Protein AF-A0A1V4YCX9-F1 (afdb_monomer)

Sequence (151 aa):
MSKKDTVSSLRIDSEIRDIFLNTQIFHKKSLSDALYEGMIQIVREVSPVQILDMDIEAARKRVSDLEASRPHVLQIEEMNKTKVCQSTTSVVDSIFLEQRESRLQDKSLISMMNRGVEPSWDRFYFKCGFQSSAEAKNWFWSEAMKRGLVK

Radius of gyration: 38.92 Å; Cα contacts (8 Å, |Δi|>4): 57; chains: 1; bounding box: 70×31×95 Å

Secondary structure (DSSP, 8-state):
-------------HHHHHHHHHHHHHH---HHHHHHHHHHHHHHHH-HHHHHHHHHHHHHHHHHHHHHHHHHHHHHHHHHHHHHHHHHHHHHHHHHHHHHHHHHT-HHHHHHHHTTPPP-HHHHHHHTT-S-HHHHHHHHHHHHHHTTS--

Structure (mmCIF, N/CA/C/O backbone):
data_AF-A0A1V4YCX9-F1
#
_entry.id   AF-A0A1V4YCX9-F1
#
loop_
_atom_site.group_PDB
_atom_site.id
_atom_site.type_symbol
_atom_site.label_atom_id
_atom_site.label_alt_id
_atom_site.label_comp_id
_atom_site.label_asym_id
_atom_site.label_entity_id
_atom_site.label_seq_id
_atom_site.pdbx_PDB_ins_code
_atom_site.Cartn_x
_atom_site.Cartn_y
_atom_site.Cartn_z
_atom_site.occupancy
_atom_site.B_iso_or_equiv
_atom_site.auth_seq_id
_atom_site.auth_comp_id
_atom_site.auth_asym_id
_atom_site.auth_atom_id
_atom_site.pdbx_PDB_model_num
ATOM 1 N N . MET A 1 1 ? -11.639 14.823 2.061 1.00 35.72 1 MET A N 1
ATOM 2 C CA . MET A 1 1 ? -12.581 15.541 2.949 1.00 35.72 1 MET A CA 1
ATOM 3 C C . MET A 1 1 ? -12.182 15.243 4.385 1.00 35.72 1 MET A C 1
ATOM 5 O O . MET A 1 1 ? -12.243 14.089 4.783 1.00 35.72 1 MET A O 1
ATOM 9 N N . SER A 1 2 ? -11.679 16.243 5.112 1.00 35.56 2 SER A N 1
ATOM 10 C CA . SER A 1 2 ? -11.260 16.086 6.510 1.00 35.56 2 SER A CA 1
ATOM 11 C C . SER A 1 2 ? -12.502 15.918 7.388 1.00 35.56 2 SER A C 1
ATOM 13 O O . SER A 1 2 ? -13.384 16.781 7.354 1.00 35.56 2 SER A O 1
ATOM 15 N N . LYS A 1 3 ? -12.620 14.798 8.113 1.00 43.72 3 LYS A N 1
ATOM 16 C CA . LYS A 1 3 ? -13.664 14.631 9.132 1.00 43.72 3 LYS A CA 1
ATOM 17 C C . LYS A 1 3 ? -13.374 15.663 10.223 1.00 43.72 3 LYS A C 1
ATOM 19 O O . LYS A 1 3 ? -12.363 15.564 10.902 1.00 43.72 3 LYS A O 1
ATOM 24 N N . LYS A 1 4 ? -14.220 16.688 10.337 1.00 44.72 4 LYS A N 1
ATOM 25 C CA . LYS A 1 4 ? -14.188 17.608 11.476 1.00 44.72 4 LYS A CA 1
ATOM 26 C C . LYS A 1 4 ? -14.582 16.811 12.715 1.00 44.72 4 LYS A C 1
ATOM 28 O O . LYS A 1 4 ? -15.734 16.382 12.807 1.00 44.72 4 LYS A O 1
ATOM 33 N N . ASP A 1 5 ? -13.642 16.626 13.635 1.00 55.31 5 ASP A N 1
ATOM 34 C CA . ASP A 1 5 ? -13.930 16.097 14.964 1.00 55.31 5 ASP A CA 1
ATOM 35 C C . ASP A 1 5 ? -14.989 16.989 15.612 1.00 55.31 5 ASP A C 1
ATOM 37 O O . ASP A 1 5 ? -14.804 18.190 15.822 1.00 55.31 5 ASP A O 1
ATOM 41 N N . THR A 1 6 ? -16.169 16.417 15.818 1.00 57.31 6 THR A N 1
ATOM 42 C CA . THR A 1 6 ? -17.316 17.141 16.352 1.00 57.31 6 T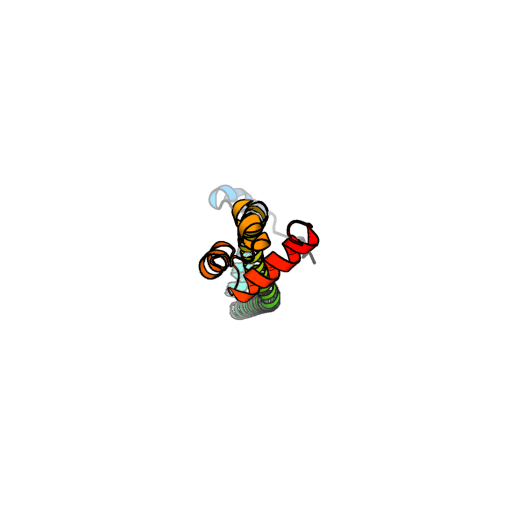HR A CA 1
ATOM 43 C C . THR A 1 6 ? -17.129 17.212 17.862 1.00 57.31 6 THR A C 1
ATOM 45 O O . THR A 1 6 ? -17.417 16.252 18.574 1.00 57.31 6 THR A O 1
ATOM 48 N N . VAL A 1 7 ? -16.584 18.327 18.358 1.00 59.41 7 VAL A N 1
ATOM 49 C CA . VAL A 1 7 ? -16.431 18.549 19.803 1.00 59.41 7 VAL A CA 1
ATOM 50 C C . VAL A 1 7 ? -17.826 18.616 20.419 1.00 59.41 7 VAL A C 1
ATOM 52 O O . VAL A 1 7 ? -18.553 19.595 20.259 1.00 59.41 7 VAL A O 1
ATOM 55 N N . SER A 1 8 ? -18.206 17.535 21.090 1.00 63.44 8 SER A N 1
ATOM 56 C CA . SER A 1 8 ? -19.494 17.388 21.759 1.00 63.44 8 SER A CA 1
ATOM 57 C C . SER A 1 8 ? -19.298 17.723 23.236 1.00 63.44 8 SER A C 1
ATOM 59 O O . SER A 1 8 ? -18.463 17.116 23.902 1.00 63.44 8 SER A O 1
ATOM 61 N N . SER A 1 9 ? -20.024 18.717 23.754 1.00 71.62 9 SER A N 1
ATOM 62 C CA . SER A 1 9 ? -19.971 19.059 25.180 1.00 71.62 9 SER A CA 1
ATOM 63 C C . SER A 1 9 ? -20.799 18.050 25.975 1.00 71.62 9 SER A C 1
ATOM 65 O O . SER A 1 9 ? -22.015 17.969 25.801 1.00 71.62 9 SER A O 1
ATOM 67 N N . LEU A 1 10 ? -20.136 17.272 26.831 1.00 78.69 10 LEU A N 1
ATOM 68 C CA . LEU A 1 10 ? -20.772 16.313 27.730 1.00 78.69 10 LEU A CA 1
ATOM 69 C C . LEU A 1 10 ? -20.913 16.942 29.121 1.00 78.69 10 LEU A C 1
ATOM 71 O O . LEU A 1 10 ? -19.959 17.524 29.640 1.00 78.69 10 LEU A O 1
ATOM 75 N N . ARG A 1 11 ? -22.097 16.834 29.734 1.00 85.44 11 ARG A N 1
ATOM 76 C CA . ARG A 1 11 ? -22.299 17.241 31.131 1.00 85.44 11 ARG A CA 1
ATOM 77 C C . ARG A 1 11 ? -21.999 16.056 32.037 1.00 85.44 11 ARG A C 1
ATOM 79 O O . ARG A 1 11 ? -22.591 14.996 31.871 1.00 85.44 11 ARG A O 1
ATOM 86 N N . ILE A 1 12 ? -21.085 16.257 32.976 1.00 86.25 12 ILE A N 1
ATOM 87 C CA . ILE A 1 12 ? -20.682 15.270 33.978 1.00 86.25 12 ILE A CA 1
ATOM 88 C C . ILE A 1 12 ? -20.970 15.889 35.336 1.00 86.25 12 ILE A C 1
ATOM 90 O O . ILE A 1 12 ? -20.728 17.084 35.527 1.00 86.25 12 ILE A O 1
ATOM 94 N N . ASP A 1 13 ? -21.492 15.082 36.250 1.00 91.44 13 ASP A N 1
ATOM 95 C CA . ASP A 1 13 ? -21.683 15.484 37.636 1.00 91.44 13 ASP A CA 1
ATOM 96 C C . ASP A 1 13 ? -20.353 15.962 38.251 1.00 91.44 13 ASP A C 1
ATOM 98 O O . ASP A 1 13 ? -19.304 15.334 38.059 1.00 91.44 13 ASP A O 1
ATOM 102 N N . SER A 1 14 ? -20.383 17.099 38.949 1.00 89.69 14 SER A N 1
ATOM 103 C CA . SER A 1 14 ? -19.180 17.706 39.520 1.00 89.69 14 SER A CA 1
ATOM 104 C C . SER A 1 14 ? -18.516 16.818 40.566 1.00 89.69 14 SER A C 1
ATOM 106 O O . SER A 1 14 ? -17.292 16.743 40.580 1.00 89.69 14 SER A O 1
ATOM 108 N N . GLU A 1 15 ? -19.288 16.104 41.387 1.00 93.56 15 GLU A N 1
ATOM 109 C CA . GLU A 1 15 ? -18.738 15.236 42.430 1.00 93.56 15 GLU A CA 1
ATOM 110 C C . GLU A 1 15 ? -17.988 14.057 41.807 1.00 93.56 15 GLU A C 1
ATOM 112 O O . GLU A 1 15 ? -16.852 13.761 42.179 1.00 93.56 15 GLU A O 1
ATOM 117 N N . ILE A 1 16 ? -18.580 13.430 40.786 1.00 91.00 16 ILE A N 1
ATOM 118 C CA . ILE A 1 16 ? -17.959 12.312 40.059 1.00 91.00 16 ILE A CA 1
ATOM 119 C C . ILE A 1 16 ? -16.681 12.771 39.358 1.00 91.00 16 ILE A C 1
ATOM 121 O O . ILE A 1 16 ? -15.654 12.089 39.412 1.00 91.00 16 ILE A O 1
ATOM 125 N N . ARG A 1 17 ? -16.730 13.937 38.705 1.00 91.06 17 ARG A N 1
ATOM 126 C CA . ARG A 1 17 ? -15.563 14.516 38.038 1.00 91.06 17 ARG A CA 1
ATOM 127 C C . ARG A 1 17 ? -14.432 14.754 39.034 1.00 91.06 17 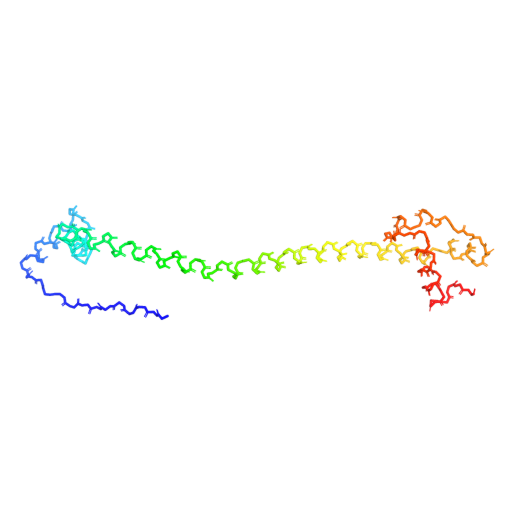ARG A C 1
ATOM 129 O O . ARG A 1 17 ? -13.290 14.405 38.743 1.00 91.06 17 ARG A O 1
ATOM 136 N N . ASP A 1 18 ? -14.737 15.327 40.190 1.00 92.44 18 ASP A N 1
ATOM 137 C CA . ASP A 1 18 ? -13.728 15.680 41.182 1.00 92.44 18 ASP A CA 1
ATOM 138 C C . ASP A 1 18 ? -13.120 14.418 41.828 1.00 92.44 18 ASP A C 1
ATOM 140 O O . ASP A 1 18 ? -11.902 14.337 41.986 1.00 92.44 18 ASP A O 1
ATOM 144 N N . ILE A 1 19 ? -13.919 13.374 42.092 1.00 93.94 19 ILE A N 1
ATOM 145 C CA . ILE A 1 19 ? -13.421 12.051 42.521 1.00 93.94 19 ILE A CA 1
ATOM 146 C C . ILE A 1 19 ? -12.472 11.449 41.475 1.00 93.94 19 ILE A C 1
ATOM 148 O O . ILE A 1 19 ? -11.392 10.957 41.820 1.00 93.94 19 ILE A O 1
ATOM 152 N N . PHE A 1 20 ? -12.846 11.495 40.195 1.00 92.94 20 PHE A N 1
ATOM 153 C CA . PHE A 1 20 ? -12.012 10.976 39.112 1.00 92.94 20 PHE A CA 1
ATOM 154 C C . PHE A 1 20 ? -10.676 11.729 39.022 1.00 92.94 20 PHE A C 1
ATOM 156 O O . PHE A 1 20 ? -9.612 11.116 38.989 1.00 92.94 20 PHE A O 1
ATOM 163 N N . LEU A 1 21 ? -10.705 13.065 39.054 1.00 92.06 21 LEU A N 1
ATOM 164 C CA . LEU A 1 21 ? -9.487 13.881 39.016 1.00 92.06 21 LEU A CA 1
ATOM 165 C C . LEU A 1 21 ? -8.578 13.614 40.225 1.00 92.06 21 LEU A C 1
ATOM 167 O O . LEU A 1 21 ? -7.365 13.482 40.065 1.00 92.06 21 LEU A O 1
ATOM 171 N N . ASN A 1 22 ? -9.152 13.440 41.417 1.00 93.75 22 ASN A N 1
ATOM 172 C CA . ASN A 1 22 ? -8.395 13.128 42.632 1.00 93.75 22 ASN A CA 1
ATOM 173 C C . ASN A 1 22 ? -7.770 11.722 42.619 1.00 93.75 22 ASN A C 1
ATOM 175 O O . ASN A 1 22 ? -6.783 11.475 43.311 1.00 93.75 22 ASN A O 1
ATOM 179 N N . THR A 1 23 ? -8.311 10.798 41.824 1.00 92.75 23 THR A N 1
ATOM 180 C CA . THR A 1 23 ? -7.795 9.427 41.690 1.00 92.75 23 THR A CA 1
ATOM 181 C C . THR A 1 23 ? -6.906 9.230 40.459 1.00 92.75 23 THR A C 1
ATOM 183 O O . THR A 1 23 ? -6.347 8.144 40.268 1.00 92.75 23 THR A O 1
ATOM 186 N N . GLN A 1 24 ? -6.658 10.296 39.686 1.00 92.38 24 GLN A N 1
ATOM 187 C CA . GLN A 1 24 ? -5.862 10.265 38.457 1.00 92.38 24 GLN A CA 1
ATOM 188 C C . GLN A 1 24 ? -4.448 9.713 38.644 1.00 92.38 24 GLN A C 1
ATOM 190 O O . GLN A 1 24 ? -3.910 9.062 37.745 1.00 92.38 24 GLN A O 1
ATOM 195 N N . ILE A 1 25 ? -3.863 9.896 39.826 1.00 91.44 25 ILE A N 1
ATOM 196 C CA . ILE A 1 25 ? -2.546 9.355 40.179 1.00 91.44 25 ILE A CA 1
ATOM 197 C C . ILE A 1 25 ? -2.477 7.819 40.104 1.00 91.44 25 ILE A C 1
ATOM 199 O O . ILE A 1 25 ? -1.407 7.273 39.834 1.00 91.44 25 ILE A O 1
ATOM 203 N N . PHE A 1 26 ? -3.601 7.121 40.300 1.00 92.62 26 PHE A N 1
ATOM 204 C CA . PHE A 1 26 ? -3.657 5.658 40.309 1.00 92.62 26 PHE A CA 1
ATOM 205 C C . PHE A 1 26 ? -3.861 5.082 38.907 1.00 92.62 26 PHE A C 1
ATOM 207 O O . PHE A 1 26 ? -3.163 4.147 38.518 1.00 92.62 26 PHE A O 1
ATOM 214 N N . HIS A 1 27 ? -4.790 5.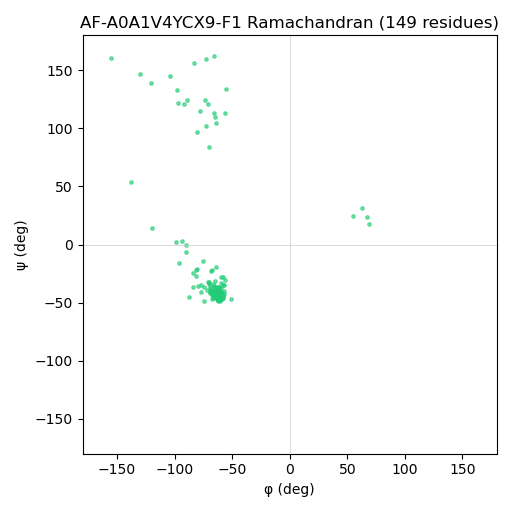647 38.130 1.00 87.81 27 HIS A N 1
ATOM 215 C CA . HIS A 1 27 ? -5.151 5.113 36.811 1.00 87.81 27 HIS A CA 1
ATOM 216 C C . HIS A 1 27 ? -4.426 5.794 35.642 1.00 87.81 27 HIS A C 1
ATOM 218 O O . HIS A 1 27 ? -4.415 5.242 34.545 1.00 87.81 27 HIS A O 1
ATOM 224 N N . LYS A 1 28 ? -3.810 6.968 35.851 1.00 92.12 28 LYS A N 1
ATOM 225 C CA . LYS A 1 28 ? -3.000 7.715 34.864 1.00 92.12 28 LYS A CA 1
ATOM 226 C C . LYS A 1 28 ? -3.710 8.019 33.537 1.00 92.12 28 LYS A C 1
ATOM 228 O O . LYS A 1 28 ? -3.058 8.226 32.518 1.00 92.12 28 LYS A O 1
ATOM 233 N N . LYS A 1 29 ? -5.042 8.057 33.546 1.00 90.88 29 LYS A N 1
ATOM 234 C CA . LYS A 1 29 ? -5.870 8.363 32.367 1.00 90.88 29 LYS A CA 1
ATOM 235 C C . LYS A 1 29 ? -6.404 9.779 32.446 1.00 90.88 29 LYS A C 1
ATOM 237 O O . LYS A 1 29 ? -6.706 10.263 33.537 1.00 90.88 29 LYS A O 1
ATOM 242 N N . SER A 1 30 ? -6.520 10.446 31.303 1.00 91.62 30 SER A N 1
ATOM 243 C CA . SER A 1 30 ? -7.270 11.696 31.229 1.00 91.62 30 SER A CA 1
ATOM 244 C C . SER A 1 30 ? -8.775 11.415 31.330 1.00 91.62 30 SER A C 1
ATOM 246 O O . SER A 1 30 ? -9.229 10.294 31.085 1.00 91.62 30 SER A O 1
ATOM 248 N N . LEU A 1 31 ? -9.561 12.432 31.691 1.00 88.19 31 LEU A N 1
ATOM 249 C CA . LEU A 1 31 ? -11.019 12.301 31.764 1.00 88.19 31 LEU A CA 1
ATOM 250 C C . LEU A 1 31 ? -11.619 11.945 30.396 1.00 88.19 31 LEU A C 1
ATOM 252 O O . LEU A 1 31 ? -12.528 11.126 30.324 1.00 88.19 31 LEU A O 1
ATOM 256 N N . SER A 1 32 ? -11.082 12.505 29.307 1.00 88.25 32 SER A N 1
ATOM 257 C CA . SER A 1 32 ? -11.528 12.179 27.950 1.00 88.25 32 SER A CA 1
ATOM 258 C C . SER A 1 32 ? -11.261 10.724 27.585 1.00 88.25 32 SER A C 1
ATOM 260 O O . SER A 1 32 ? -12.152 10.077 27.040 1.00 88.25 32 SER A O 1
ATOM 262 N N . ASP A 1 33 ? -10.080 10.194 27.918 1.00 88.94 33 ASP A N 1
ATOM 263 C CA . ASP A 1 33 ? -9.733 8.806 27.590 1.00 88.94 33 ASP A CA 1
ATOM 264 C C . ASP A 1 33 ? -10.632 7.831 28.350 1.00 88.94 33 ASP A C 1
ATOM 266 O O . ASP A 1 33 ? -11.156 6.884 27.772 1.00 88.94 33 ASP A O 1
ATOM 270 N N . ALA A 1 34 ? -10.869 8.094 29.638 1.00 90.88 34 ALA A N 1
ATOM 271 C CA . ALA A 1 34 ? -11.729 7.250 30.458 1.00 90.88 34 ALA A CA 1
ATOM 272 C C . ALA A 1 34 ? -13.191 7.273 29.995 1.00 90.88 34 ALA A C 1
ATOM 274 O O . ALA A 1 34 ? -13.832 6.225 29.951 1.00 90.88 34 ALA A O 1
ATOM 275 N N . LEU A 1 35 ? -13.718 8.440 29.611 1.00 89.75 35 LEU A N 1
ATOM 276 C CA . LEU A 1 35 ? -15.067 8.540 29.050 1.00 89.75 35 LEU A CA 1
ATOM 277 C C . LEU A 1 35 ? -15.172 7.806 27.717 1.00 89.75 35 LEU A C 1
ATOM 279 O O . LEU A 1 35 ? -16.138 7.082 27.496 1.00 89.75 35 LEU A O 1
ATOM 283 N N . TYR A 1 36 ? -14.177 7.966 26.847 1.00 87.62 36 TYR A N 1
ATOM 284 C CA . TYR A 1 36 ? -14.138 7.278 25.564 1.00 87.62 36 TYR A CA 1
ATOM 285 C C . TYR A 1 36 ? -14.115 5.755 25.742 1.00 87.62 36 TYR A C 1
ATOM 287 O O . TYR A 1 36 ? -14.927 5.046 25.148 1.00 87.62 36 TYR A O 1
ATOM 295 N N . GLU A 1 37 ? -13.238 5.246 26.606 1.00 89.06 37 GLU A N 1
ATOM 296 C CA . GLU A 1 37 ? -13.174 3.819 26.919 1.00 89.06 37 GLU A CA 1
ATOM 297 C C . GLU A 1 37 ? -14.461 3.303 27.572 1.00 89.06 37 GLU A C 1
ATOM 299 O O . GLU A 1 37 ? -14.953 2.245 27.184 1.00 89.06 37 GLU A O 1
ATOM 304 N N . GLY A 1 38 ? -15.036 4.053 28.516 1.00 90.00 38 GLY A N 1
ATOM 305 C CA . GLY A 1 38 ? -16.292 3.692 29.172 1.00 90.00 38 GLY A CA 1
ATOM 306 C C . GLY A 1 38 ? -17.460 3.632 28.188 1.00 90.00 38 GLY A C 1
ATOM 307 O O . GLY A 1 38 ? -18.238 2.680 28.207 1.00 90.00 38 GLY A O 1
ATOM 308 N N . MET A 1 39 ? -17.549 4.592 27.263 1.00 88.31 39 MET A N 1
ATOM 309 C CA 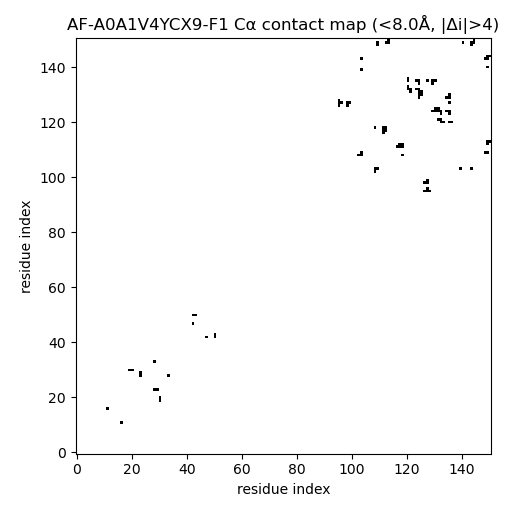. MET A 1 39 ? -18.529 4.553 26.177 1.00 88.31 39 MET A CA 1
ATOM 310 C C . MET A 1 39 ? -18.321 3.327 25.285 1.00 88.31 39 MET A C 1
ATOM 312 O O . MET A 1 39 ? -19.285 2.624 24.995 1.00 88.31 39 MET A O 1
ATOM 316 N N . ILE A 1 40 ? -17.080 3.024 24.888 1.00 85.75 40 ILE A N 1
ATOM 317 C CA . ILE A 1 40 ? -16.776 1.811 24.115 1.00 85.75 40 ILE A CA 1
ATOM 318 C C . ILE A 1 40 ? -17.219 0.557 24.866 1.00 85.75 40 ILE A C 1
ATOM 320 O O . ILE A 1 40 ? -17.807 -0.336 24.259 1.00 85.75 40 ILE A O 1
ATOM 324 N N . GLN A 1 41 ? -16.935 0.476 26.165 1.00 90.12 41 GLN A N 1
ATOM 325 C CA . GLN A 1 41 ? -17.296 -0.675 26.978 1.00 90.12 41 GLN A CA 1
ATOM 326 C C . GLN A 1 41 ? -18.816 -0.864 27.033 1.00 90.12 41 GLN A C 1
ATOM 328 O O . GLN A 1 41 ? -19.295 -1.957 26.747 1.00 90.12 41 GLN A O 1
ATOM 333 N N . ILE A 1 42 ? -19.574 0.205 27.294 1.00 90.06 42 ILE A N 1
ATOM 334 C CA . ILE A 1 42 ? -21.044 0.155 27.311 1.00 90.06 42 ILE A CA 1
ATOM 335 C C . ILE A 1 42 ? -21.581 -0.311 25.957 1.00 90.06 42 ILE A C 1
ATOM 337 O O . ILE A 1 42 ? -22.425 -1.201 25.903 1.00 90.06 42 ILE A O 1
ATOM 341 N N . VAL A 1 43 ? -21.090 0.251 24.849 1.00 86.12 43 VAL A N 1
ATOM 342 C CA . VAL A 1 43 ? -21.571 -0.141 23.515 1.00 86.12 43 VAL A CA 1
ATOM 343 C C . VAL A 1 43 ? -21.232 -1.611 23.230 1.00 86.12 43 VAL A C 1
ATOM 345 O O . VAL A 1 43 ? -22.065 -2.319 22.669 1.00 86.12 43 VAL A O 1
ATOM 348 N N . ARG A 1 44 ? -20.061 -2.103 23.665 1.00 86.12 44 ARG A N 1
ATOM 349 C CA . ARG A 1 44 ? -19.662 -3.521 23.550 1.00 86.12 44 ARG A CA 1
ATOM 350 C C . ARG A 1 44 ? -20.549 -4.463 24.347 1.00 86.12 44 ARG A C 1
ATOM 352 O O . ARG A 1 44 ? -20.818 -5.561 23.875 1.00 86.12 44 ARG A O 1
ATOM 359 N N . GLU A 1 45 ? -20.988 -4.053 25.527 1.00 90.12 45 GLU A N 1
ATOM 360 C CA . GLU A 1 45 ? -21.853 -4.870 26.377 1.00 90.12 45 GLU A CA 1
ATOM 361 C C . GLU A 1 45 ? -23.306 -4.866 25.886 1.00 90.12 45 GLU A C 1
ATOM 363 O O . GLU A 1 45 ? -23.952 -5.911 25.856 1.00 90.12 45 GLU A O 1
ATOM 368 N N . VAL A 1 46 ? -23.817 -3.707 25.462 1.00 92.00 46 VAL A N 1
ATOM 369 C CA . VAL A 1 46 ? -25.231 -3.533 25.088 1.00 92.00 46 VAL A CA 1
ATOM 370 C C . VAL A 1 46 ? -25.510 -3.961 23.643 1.00 92.00 46 VAL A C 1
ATOM 372 O O . VAL A 1 46 ? -26.569 -4.524 23.368 1.00 92.00 46 VAL A O 1
ATOM 375 N N . SER A 1 47 ? -24.569 -3.721 22.726 1.00 91.31 47 SER A N 1
ATOM 376 C CA . SER A 1 47 ? -24.766 -3.898 21.279 1.00 91.31 47 SER A CA 1
ATOM 377 C C . SER A 1 47 ? -23.561 -4.561 20.583 1.00 91.31 47 SER A C 1
ATOM 379 O O . SER A 1 47 ? -23.030 -4.019 19.605 1.00 91.31 47 SER A O 1
ATOM 381 N N . PRO A 1 48 ? -23.096 -5.740 21.046 1.00 88.62 48 PRO A N 1
ATOM 382 C CA . PRO A 1 48 ? -21.900 -6.392 20.501 1.00 88.62 48 PRO A CA 1
ATOM 383 C C . PRO A 1 48 ? -22.042 -6.770 19.021 1.00 88.62 48 PRO A C 1
ATOM 385 O O . PRO A 1 48 ? -21.081 -6.659 18.261 1.00 88.62 48 PRO A O 1
ATOM 388 N N . VAL A 1 49 ? -23.239 -7.192 18.601 1.00 90.06 49 VAL A N 1
ATOM 389 C CA . VAL A 1 49 ? -23.510 -7.583 17.208 1.00 90.06 49 VAL A CA 1
ATOM 390 C C . VAL A 1 49 ? -23.416 -6.371 16.286 1.00 90.06 49 VAL A C 1
ATOM 392 O O . VAL A 1 49 ? -22.747 -6.436 15.265 1.00 90.06 49 VAL A O 1
ATOM 395 N N . GLN A 1 50 ? -24.000 -5.238 16.679 1.00 88.31 50 GLN A N 1
ATOM 396 C CA . GLN A 1 50 ? -23.965 -4.016 15.878 1.00 88.31 50 GLN A CA 1
ATOM 397 C C . GLN A 1 50 ? -22.544 -3.460 15.746 1.00 88.31 50 GLN A C 1
ATOM 399 O O . GLN A 1 50 ? -22.190 -2.961 14.683 1.00 88.31 50 GLN A O 1
ATOM 404 N N . ILE A 1 51 ? -21.708 -3.569 16.788 1.00 87.38 51 ILE A N 1
ATOM 405 C CA . ILE A 1 51 ? -20.282 -3.222 16.668 1.00 87.38 51 ILE A CA 1
ATOM 406 C C . ILE A 1 51 ? -19.597 -4.129 15.655 1.00 87.38 51 ILE A C 1
ATOM 408 O O . ILE A 1 51 ? -18.874 -3.632 14.796 1.00 87.38 51 ILE A O 1
ATOM 412 N N . LEU A 1 52 ? -19.828 -5.440 15.740 1.00 88.44 52 LEU A N 1
ATOM 413 C CA . LEU A 1 52 ? -19.235 -6.382 14.801 1.00 88.44 52 LEU A CA 1
ATOM 414 C C . LEU A 1 52 ? -19.670 -6.072 13.362 1.00 88.44 52 LEU A C 1
ATOM 416 O O . LEU A 1 52 ? -18.831 -6.066 12.465 1.00 88.44 52 LEU A O 1
ATOM 420 N N . ASP A 1 53 ? -20.944 -5.747 13.145 1.00 90.75 53 ASP A N 1
ATOM 421 C CA . ASP A 1 53 ? -21.463 -5.341 11.838 1.00 90.75 53 ASP A CA 1
ATOM 422 C C . ASP A 1 53 ? -20.801 -4.049 11.333 1.00 90.75 53 ASP A C 1
ATOM 424 O O . ASP A 1 53 ? -20.381 -3.982 10.175 1.00 90.75 53 ASP A O 1
ATOM 428 N N . MET A 1 54 ? -20.628 -3.046 12.202 1.00 87.62 54 MET A N 1
ATOM 429 C CA . MET A 1 54 ? -19.912 -1.809 11.868 1.00 87.62 54 MET A CA 1
ATOM 430 C C . MET A 1 54 ? -18.437 -2.065 11.531 1.00 87.62 54 MET A C 1
ATOM 432 O O . MET A 1 54 ? -17.907 -1.478 10.584 1.00 87.62 54 MET A O 1
ATOM 436 N N . ASP A 1 55 ? -17.767 -2.948 12.271 1.00 89.06 55 ASP A N 1
ATOM 437 C CA . ASP A 1 55 ? -16.379 -3.331 12.015 1.00 89.06 55 ASP A CA 1
ATOM 438 C C . ASP A 1 55 ? -16.249 -4.095 10.690 1.00 89.06 55 ASP A C 1
ATOM 440 O O . ASP A 1 55 ? -15.325 -3.833 9.911 1.00 89.06 55 ASP A O 1
ATOM 444 N N . ILE A 1 56 ? -17.201 -4.985 10.388 1.00 92.75 56 ILE A N 1
ATOM 445 C CA . ILE A 1 56 ? -17.300 -5.686 9.103 1.00 92.75 56 ILE A CA 1
ATOM 446 C C . ILE A 1 56 ? -17.483 -4.680 7.966 1.00 92.75 56 ILE A C 1
ATOM 448 O O . ILE A 1 56 ? -16.792 -4.767 6.950 1.00 92.75 56 ILE A O 1
ATOM 452 N N . GLU A 1 57 ? -18.384 -3.712 8.115 1.00 93.56 57 GLU A N 1
ATOM 453 C CA . GLU A 1 57 ? -18.627 -2.687 7.101 1.00 93.56 57 GLU A CA 1
ATOM 454 C C . GLU A 1 57 ? -17.392 -1.800 6.884 1.00 93.56 57 GLU A C 1
ATOM 456 O O . GLU A 1 57 ? -16.979 -1.559 5.745 1.00 93.56 57 GLU A O 1
ATOM 461 N N . ALA A 1 58 ? -16.725 -1.389 7.965 1.00 91.19 58 ALA A N 1
ATOM 462 C CA . ALA A 1 58 ? -15.480 -0.636 7.894 1.00 91.19 58 ALA A CA 1
ATOM 463 C C . ALA A 1 58 ? -14.362 -1.434 7.204 1.00 91.19 58 ALA A C 1
ATOM 465 O O . ALA A 1 58 ? -13.611 -0.873 6.403 1.00 91.19 58 ALA A O 1
ATOM 466 N N . ALA A 1 59 ? -14.248 -2.735 7.482 1.00 95.19 59 ALA A N 1
ATOM 467 C CA . ALA A 1 59 ? -13.283 -3.613 6.829 1.00 95.19 59 ALA A CA 1
ATOM 468 C C . ALA A 1 59 ? -13.590 -3.784 5.335 1.00 95.19 59 ALA A C 1
ATOM 470 O O . ALA A 1 59 ? -12.689 -3.629 4.511 1.00 95.19 59 ALA A O 1
ATOM 471 N N . ARG A 1 60 ? -14.858 -4.016 4.971 1.00 95.44 60 ARG A N 1
ATOM 472 C CA . ARG A 1 60 ? -15.307 -4.091 3.570 1.00 95.44 60 ARG A CA 1
ATOM 473 C C . ARG A 1 60 ? -14.967 -2.819 2.805 1.00 95.44 60 ARG A C 1
ATOM 475 O O . ARG A 1 60 ? -14.450 -2.897 1.695 1.00 95.44 60 ARG A O 1
ATOM 482 N N . LYS A 1 61 ? -15.177 -1.654 3.419 1.00 94.81 61 LYS A N 1
ATOM 483 C CA . LYS A 1 61 ? -14.793 -0.375 2.821 1.00 94.81 61 LYS A CA 1
ATOM 484 C C . LYS A 1 61 ? -13.285 -0.281 2.579 1.00 94.81 61 LYS A C 1
ATOM 486 O O . LYS A 1 61 ? -12.879 0.068 1.478 1.00 94.81 61 LYS A O 1
ATOM 491 N N . ARG A 1 62 ? -12.453 -0.646 3.564 1.00 94.81 62 ARG A N 1
ATOM 492 C CA . ARG A 1 62 ? -10.985 -0.656 3.395 1.00 94.81 62 ARG A CA 1
ATOM 493 C C . ARG A 1 62 ? -10.545 -1.586 2.265 1.00 94.81 62 ARG A C 1
ATOM 495 O O . ARG A 1 62 ? -9.655 -1.222 1.506 1.00 94.81 62 ARG A O 1
ATOM 502 N N . VAL A 1 63 ? -11.158 -2.765 2.148 1.00 95.88 63 VAL A N 1
ATOM 503 C CA . VAL A 1 63 ? -10.885 -3.696 1.041 1.00 95.88 63 VAL A CA 1
ATOM 504 C C . VAL A 1 63 ? -11.257 -3.057 -0.293 1.00 95.88 63 VAL A C 1
ATOM 506 O O . VAL A 1 63 ? -10.425 -3.032 -1.193 1.00 95.88 63 VAL A O 1
ATOM 509 N N . SER A 1 64 ? -12.445 -2.459 -0.393 1.00 95.31 64 SER A N 1
ATOM 510 C CA . SER A 1 64 ? -12.880 -1.757 -1.604 1.00 95.31 64 SER A CA 1
ATOM 511 C C . SER A 1 64 ? -11.934 -0.613 -1.990 1.00 95.31 64 SER A C 1
ATOM 513 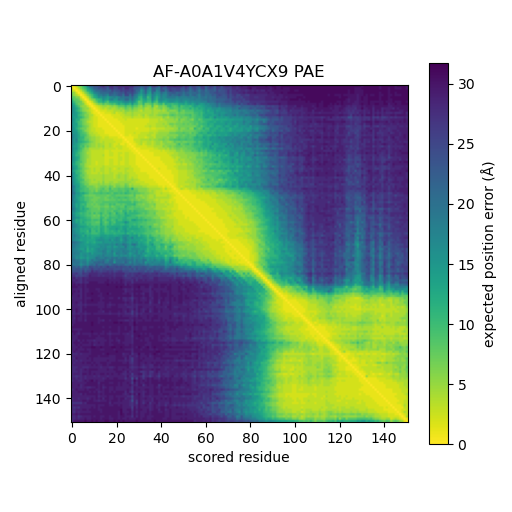O O . SER A 1 64 ? -11.630 -0.450 -3.170 1.00 95.31 64 SER A O 1
ATOM 515 N N . ASP A 1 65 ? -11.448 0.167 -1.021 1.00 94.06 65 ASP A N 1
ATOM 516 C CA . ASP A 1 65 ? -10.495 1.257 -1.262 1.00 94.06 65 ASP A CA 1
ATOM 517 C C . ASP A 1 65 ? -9.148 0.710 -1.780 1.00 94.06 65 ASP A C 1
ATOM 519 O O . ASP A 1 65 ? -8.554 1.260 -2.712 1.00 94.06 65 ASP A O 1
ATOM 523 N N . LEU A 1 66 ? -8.675 -0.411 -1.220 1.00 94.31 66 LEU A N 1
ATOM 524 C CA . LEU A 1 66 ? -7.464 -1.091 -1.688 1.00 94.31 66 LEU A CA 1
ATOM 525 C C . LEU A 1 66 ? -7.635 -1.645 -3.106 1.00 94.31 66 LEU A C 1
ATOM 527 O O . LEU A 1 66 ? -6.764 -1.429 -3.951 1.00 94.31 66 LEU A O 1
ATOM 531 N N . GLU A 1 67 ? -8.756 -2.304 -3.396 1.00 94.75 67 GLU A N 1
ATOM 532 C CA . GLU A 1 67 ? -9.084 -2.809 -4.732 1.00 94.75 67 GLU A CA 1
ATOM 533 C C . GLU A 1 67 ? -9.140 -1.678 -5.764 1.00 94.75 67 GLU A C 1
ATOM 535 O O . GLU A 1 67 ? -8.578 -1.815 -6.852 1.00 94.75 67 GLU A O 1
ATOM 540 N N . ALA A 1 68 ? -9.718 -0.531 -5.400 1.00 93.19 68 ALA A N 1
ATOM 541 C CA . ALA A 1 68 ? -9.739 0.659 -6.246 1.00 93.19 68 ALA A CA 1
ATOM 542 C C . ALA A 1 68 ? -8.333 1.237 -6.500 1.00 93.19 68 ALA A C 1
ATOM 544 O O . ALA A 1 68 ? -8.074 1.775 -7.577 1.00 93.19 68 ALA A O 1
ATOM 545 N N . SER A 1 69 ? -7.402 1.105 -5.548 1.00 92.00 69 SER A N 1
ATOM 546 C CA . SER A 1 69 ? -6.010 1.560 -5.710 1.00 92.00 69 SER A CA 1
ATOM 547 C C . SER A 1 69 ? -5.111 0.588 -6.489 1.00 92.00 69 SER A C 1
ATOM 549 O O . SER A 1 69 ? -4.108 0.999 -7.077 1.00 92.00 69 SER A O 1
ATOM 551 N N . ARG A 1 70 ? -5.478 -0.698 -6.550 1.00 92.50 70 ARG A N 1
ATOM 552 C CA . ARG A 1 70 ? -4.740 -1.751 -7.263 1.00 92.50 70 ARG A CA 1
ATOM 553 C C . ARG A 1 70 ? -4.383 -1.416 -8.724 1.00 92.50 70 ARG A C 1
ATOM 555 O O . ARG A 1 70 ? -3.224 -1.631 -9.080 1.00 92.50 70 ARG A O 1
ATOM 562 N N . PRO A 1 71 ? -5.284 -0.895 -9.585 1.00 92.56 71 PRO A N 1
ATOM 563 C CA . PRO A 1 71 ? -4.936 -0.568 -10.972 1.00 92.56 71 PRO A CA 1
ATOM 564 C C . PRO A 1 71 ? -3.834 0.492 -11.084 1.00 92.56 71 PRO A C 1
ATOM 566 O O . PRO A 1 71 ? -2.962 0.375 -11.940 1.00 92.56 71 PRO A O 1
ATOM 569 N N . HIS A 1 72 ? -3.820 1.486 -10.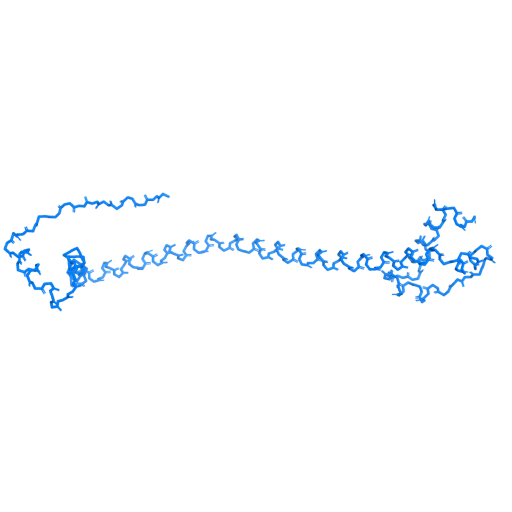193 1.00 89.44 72 HIS A N 1
ATOM 570 C CA . HIS A 1 72 ? -2.782 2.518 -10.180 1.00 89.44 72 HIS A CA 1
ATOM 571 C C . HIS A 1 72 ? -1.402 1.930 -9.850 1.00 89.44 72 HIS A C 1
ATOM 573 O O . HIS A 1 72 ? -0.404 2.271 -10.481 1.00 89.44 72 HIS A O 1
ATOM 579 N N . VAL A 1 73 ? -1.339 0.996 -8.896 1.00 90.69 73 VAL A N 1
ATOM 580 C CA . VAL A 1 73 ? -0.088 0.299 -8.556 1.00 90.69 73 VAL A CA 1
ATOM 581 C C . VAL A 1 73 ? 0.395 -0.568 -9.721 1.00 90.69 73 VAL A C 1
ATOM 583 O O . VAL A 1 73 ? 1.577 -0.526 -10.054 1.00 90.69 73 VAL A O 1
ATOM 586 N N . LEU A 1 74 ? -0.508 -1.292 -10.391 1.00 89.94 74 LEU A N 1
ATOM 587 C CA . LEU A 1 74 ? -0.162 -2.094 -11.572 1.00 89.94 74 LEU A CA 1
ATOM 588 C C . LEU A 1 74 ? 0.394 -1.233 -12.713 1.00 89.94 74 LEU A C 1
ATOM 590 O O . LEU A 1 74 ? 1.391 -1.602 -13.329 1.00 89.94 74 LEU A O 1
ATOM 594 N N . GLN A 1 75 ? -0.195 -0.059 -12.951 1.00 89.50 75 GLN A N 1
ATOM 595 C CA . GLN A 1 75 ? 0.308 0.889 -13.944 1.00 89.50 75 GLN A CA 1
ATOM 596 C C . GLN A 1 75 ? 1.725 1.370 -13.600 1.00 89.50 75 GLN A C 1
ATOM 598 O O . GLN A 1 75 ? 2.585 1.440 -14.477 1.00 89.50 75 GLN A O 1
ATOM 603 N N . ILE A 1 76 ? 2.000 1.662 -12.324 1.00 88.50 76 ILE A N 1
ATOM 604 C CA . ILE A 1 76 ? 3.348 2.028 -11.868 1.00 88.50 76 ILE A CA 1
ATOM 605 C C . ILE A 1 76 ? 4.337 0.881 -12.108 1.00 88.50 76 ILE A C 1
ATOM 607 O O . ILE A 1 76 ? 5.438 1.121 -12.606 1.00 88.50 76 ILE A O 1
ATOM 611 N N . GLU A 1 77 ? 3.970 -0.360 -11.781 1.00 85.88 77 GLU A N 1
ATOM 612 C CA . GLU A 1 77 ? 4.830 -1.522 -12.029 1.00 85.88 77 GLU A CA 1
ATOM 613 C C . GLU A 1 77 ? 5.139 -1.703 -13.519 1.00 85.88 77 GLU A C 1
ATOM 615 O O . GLU A 1 77 ? 6.287 -1.957 -13.886 1.00 85.88 77 GLU A O 1
ATOM 620 N N . GLU A 1 78 ? 4.147 -1.537 -14.391 1.00 86.69 78 GLU A N 1
ATOM 621 C CA . GLU A 1 78 ? 4.319 -1.637 -15.842 1.00 86.69 78 GLU A CA 1
ATOM 622 C C . GLU A 1 78 ? 5.210 -0.514 -16.402 1.00 86.69 78 GLU A C 1
ATOM 624 O O . GLU A 1 78 ? 6.134 -0.764 -17.186 1.00 86.69 78 GLU A O 1
ATOM 629 N N . MET A 1 79 ? 5.026 0.720 -15.924 1.00 80.62 79 MET A N 1
ATOM 630 C CA . MET A 1 79 ? 5.907 1.845 -16.252 1.00 80.62 79 MET A CA 1
ATOM 631 C C . MET A 1 79 ? 7.347 1.619 -15.772 1.00 80.62 79 MET A C 1
ATOM 633 O O . MET A 1 79 ? 8.302 1.997 -16.448 1.00 80.62 79 MET A O 1
ATOM 637 N N . ASN A 1 80 ? 7.537 0.997 -14.611 1.00 77.00 80 ASN A N 1
ATOM 638 C CA . ASN A 1 80 ? 8.875 0.694 -14.109 1.00 77.00 80 ASN A CA 1
ATOM 639 C C . ASN A 1 80 ? 9.541 -0.428 -14.914 1.00 77.00 80 ASN A C 1
ATOM 641 O O . ASN A 1 80 ? 10.723 -0.320 -15.235 1.00 77.00 80 ASN A O 1
ATOM 645 N N . LYS A 1 81 ? 8.793 -1.463 -15.316 1.00 74.81 81 LYS A N 1
ATOM 646 C CA . LYS A 1 81 ? 9.306 -2.526 -16.199 1.00 74.81 81 LYS A CA 1
ATOM 647 C C . LYS A 1 81 ? 9.756 -1.975 -17.551 1.00 74.81 81 LYS A C 1
ATOM 649 O O . LYS A 1 81 ? 10.835 -2.322 -18.025 1.00 74.81 81 LYS A O 1
ATOM 654 N N . THR A 1 82 ? 8.976 -1.075 -18.146 1.00 66.69 82 THR A N 1
ATOM 655 C CA . THR A 1 82 ? 9.342 -0.434 -19.420 1.00 66.69 82 THR A CA 1
ATOM 656 C C . THR A 1 82 ? 10.560 0.485 -19.280 1.00 66.69 82 THR A C 1
ATOM 658 O O . THR A 1 82 ? 11.455 0.427 -20.122 1.00 66.69 82 THR A O 1
ATOM 661 N N . LYS A 1 83 ? 10.683 1.249 -18.185 1.00 61.16 83 LYS A N 1
ATOM 662 C CA . LYS A 1 83 ? 11.880 2.068 -17.898 1.00 61.16 83 LYS A CA 1
ATOM 663 C C . LYS A 1 83 ? 13.156 1.245 -17.703 1.00 61.16 83 LYS A C 1
ATOM 665 O O . LYS A 1 83 ? 14.205 1.637 -18.206 1.00 61.16 83 LYS A O 1
ATOM 670 N N . VAL A 1 84 ? 13.083 0.113 -17.000 1.00 57.81 84 VAL A N 1
ATOM 671 C CA . VAL A 1 84 ? 14.233 -0.795 -16.803 1.00 57.81 84 VAL A CA 1
ATOM 672 C C . VAL A 1 84 ? 14.662 -1.448 -18.124 1.00 57.81 84 VAL A C 1
ATOM 674 O O . VAL A 1 84 ? 15.852 -1.656 -18.368 1.00 57.81 84 VAL A O 1
ATOM 677 N N . CYS A 1 85 ? 13.708 -1.729 -19.013 1.00 53.84 85 CYS A N 1
ATOM 678 C CA . CYS A 1 85 ? 14.009 -2.244 -20.346 1.00 53.84 85 CYS A CA 1
ATOM 679 C C . CYS A 1 85 ? 14.681 -1.172 -21.228 1.00 53.84 85 CYS A C 1
ATOM 681 O O . CYS A 1 85 ? 15.680 -1.451 -21.879 1.00 53.84 85 CYS A O 1
ATOM 683 N N . GLN A 1 86 ? 14.224 0.083 -21.175 1.00 50.41 86 GLN A N 1
ATOM 684 C CA . GLN A 1 86 ? 14.831 1.183 -21.939 1.00 50.41 86 GLN A CA 1
ATOM 685 C C . GLN A 1 86 ? 16.228 1.589 -21.438 1.00 50.41 86 GLN A C 1
ATOM 687 O O . GLN A 1 86 ? 17.096 1.929 -22.243 1.00 50.41 86 GLN A O 1
ATOM 692 N N . SER A 1 87 ? 16.480 1.542 -20.126 1.00 48.06 87 SER A N 1
ATOM 693 C CA . SER A 1 87 ? 17.788 1.912 -19.566 1.00 48.06 87 SER A CA 1
ATOM 694 C C . SER A 1 87 ? 18.890 0.903 -19.905 1.00 48.06 87 SER A C 1
ATOM 696 O O . SER A 1 87 ? 20.037 1.295 -20.108 1.00 48.06 87 SER A O 1
ATOM 698 N N . THR A 1 88 ? 18.552 -0.382 -20.030 1.00 49.94 88 THR A N 1
ATOM 699 C CA . THR A 1 88 ? 19.507 -1.424 -20.436 1.00 49.94 88 THR A CA 1
ATOM 700 C C . THR A 1 88 ? 19.836 -1.363 -21.928 1.00 49.94 88 THR A C 1
ATOM 702 O O . THR A 1 88 ? 21.000 -1.525 -22.285 1.00 49.94 88 THR A O 1
ATOM 705 N N . THR A 1 89 ? 18.874 -1.030 -22.796 1.00 50.34 89 THR A N 1
ATOM 706 C CA . THR A 1 89 ? 19.142 -0.788 -24.227 1.00 50.34 89 THR A CA 1
ATOM 707 C C . THR A 1 89 ? 20.036 0.440 -24.439 1.00 50.34 89 THR A C 1
ATOM 709 O O . THR A 1 89 ? 21.005 0.368 -25.187 1.00 50.34 89 THR A O 1
ATOM 712 N N . SER A 1 90 ? 19.799 1.537 -23.706 1.00 54.09 90 SER A N 1
ATOM 713 C CA . SER A 1 90 ? 20.557 2.791 -23.857 1.00 54.09 90 SER A CA 1
ATOM 714 C C . SER A 1 90 ? 22.047 2.684 -23.507 1.00 54.09 90 SER A C 1
ATOM 716 O O . SER A 1 90 ? 22.856 3.360 -24.138 1.00 54.09 90 SER A O 1
ATOM 718 N N . VAL A 1 91 ? 22.422 1.888 -22.499 1.00 56.44 91 VAL A N 1
ATOM 719 C CA . VAL A 1 91 ? 23.833 1.731 -22.084 1.00 56.44 91 VAL A CA 1
ATOM 720 C C . VAL A 1 91 ? 24.578 0.770 -23.012 1.00 56.44 91 VAL A C 1
ATOM 722 O O . VAL A 1 91 ? 25.754 0.962 -23.315 1.00 56.44 91 VAL A O 1
ATOM 725 N N . VAL A 1 92 ? 23.890 -0.266 -23.493 1.00 58.84 92 VA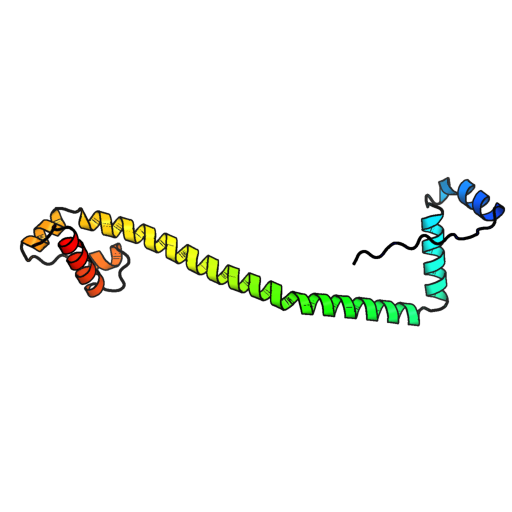L A N 1
ATOM 726 C CA . VAL A 1 92 ? 24.457 -1.224 -24.447 1.00 58.84 92 VAL A CA 1
ATOM 727 C C . VAL A 1 92 ? 24.690 -0.548 -25.802 1.00 58.84 92 VAL A C 1
ATOM 729 O O . VAL A 1 92 ? 25.767 -0.694 -26.380 1.00 58.84 92 VAL A O 1
ATOM 732 N N . ASP A 1 93 ? 23.744 0.278 -26.256 1.00 63.28 93 ASP A N 1
ATOM 733 C CA . ASP A 1 93 ? 23.889 1.048 -27.491 1.00 63.28 93 ASP A CA 1
ATOM 734 C C . ASP A 1 93 ? 25.006 2.095 -27.406 1.00 63.28 93 ASP A C 1
ATOM 736 O O . ASP A 1 93 ? 25.735 2.263 -28.383 1.00 63.28 93 ASP A O 1
ATOM 740 N N . SER A 1 94 ? 25.223 2.755 -26.257 1.00 66.44 94 SER A N 1
ATOM 741 C CA . SER A 1 94 ? 26.314 3.733 -26.117 1.00 66.44 94 SER A CA 1
ATOM 742 C C . SER A 1 94 ? 27.700 3.079 -26.154 1.00 66.44 94 SER A C 1
ATOM 744 O O . SER A 1 94 ? 28.597 3.585 -26.827 1.00 66.44 94 SER A O 1
ATOM 746 N N . ILE A 1 95 ? 27.872 1.920 -25.507 1.00 73.75 95 ILE A N 1
ATOM 747 C CA . ILE A 1 95 ? 29.136 1.161 -25.530 1.00 73.75 95 ILE A CA 1
ATOM 748 C C . ILE A 1 95 ? 29.455 0.681 -26.951 1.00 73.75 95 ILE A C 1
ATOM 750 O O . ILE A 1 95 ? 30.594 0.788 -27.414 1.00 73.75 95 ILE A O 1
ATOM 754 N N . PHE A 1 96 ? 28.456 0.166 -27.671 1.00 81.81 96 PHE A N 1
ATOM 755 C CA . PHE A 1 96 ? 28.663 -0.272 -29.048 1.00 81.81 96 PHE A CA 1
ATOM 756 C C . PHE A 1 96 ? 28.866 0.898 -30.012 1.00 81.81 96 PHE A C 1
ATOM 758 O O . PHE A 1 96 ? 29.642 0.758 -30.957 1.00 81.81 96 PHE A O 1
ATOM 765 N N . LEU A 1 97 ? 28.245 2.058 -29.772 1.00 81.31 97 LEU A N 1
ATOM 766 C CA . LEU A 1 97 ? 28.462 3.266 -30.568 1.00 81.31 97 LEU A CA 1
ATOM 767 C C . LEU A 1 97 ? 29.920 3.741 -30.486 1.00 81.31 97 LEU A C 1
ATOM 769 O O . LEU A 1 97 ? 30.542 3.956 -31.523 1.00 81.31 97 LEU A O 1
ATOM 773 N N . GLU A 1 98 ? 30.509 3.811 -29.290 1.00 82.06 98 GLU A N 1
ATOM 774 C CA . GLU A 1 98 ? 31.922 4.188 -29.127 1.00 82.06 98 GLU A CA 1
ATOM 775 C C . GLU A 1 98 ? 32.867 3.205 -29.835 1.00 82.06 98 GLU A C 1
ATOM 777 O O . GLU A 1 98 ? 33.826 3.600 -30.505 1.00 82.06 98 GLU A O 1
ATOM 782 N N . GLN A 1 99 ? 32.576 1.903 -29.753 1.00 83.44 99 GLN A N 1
ATOM 783 C CA . GLN A 1 99 ? 33.360 0.873 -30.440 1.00 83.44 99 GLN A CA 1
ATOM 784 C C . GLN A 1 99 ? 33.249 0.986 -31.965 1.00 83.44 99 GLN A C 1
ATOM 786 O O . GLN A 1 99 ? 34.244 0.818 -32.675 1.00 83.44 99 GLN A O 1
ATOM 791 N N . ARG A 1 100 ? 32.053 1.293 -32.475 1.00 86.19 100 ARG A N 1
ATOM 792 C CA . ARG A 1 100 ? 31.781 1.555 -33.893 1.00 86.19 100 ARG A CA 1
ATOM 793 C C . ARG A 1 100 ? 32.538 2.789 -34.391 1.00 86.19 100 ARG A C 1
ATOM 795 O O . ARG A 1 100 ? 33.178 2.733 -35.442 1.00 86.19 100 ARG A O 1
ATOM 802 N N . GLU A 1 101 ? 32.530 3.876 -33.624 1.00 84.00 101 GLU A N 1
ATOM 803 C CA . GLU A 1 101 ? 33.257 5.103 -33.961 1.00 84.00 101 GLU A CA 1
ATOM 804 C C . GLU A 1 101 ? 34.775 4.918 -33.928 1.00 84.00 101 GLU A C 1
ATOM 806 O O . GLU A 1 101 ? 35.465 5.344 -34.855 1.00 84.00 101 GLU A O 1
ATOM 811 N N . SER A 1 102 ? 35.299 4.210 -32.924 1.00 84.88 102 SER A N 1
ATOM 812 C CA . SER A 1 102 ? 36.723 3.865 -32.844 1.00 84.88 102 SER A CA 1
ATOM 813 C C . SER A 1 102 ? 37.189 3.085 -34.078 1.00 84.88 102 SER A C 1
ATOM 815 O O . SER A 1 102 ? 38.256 3.355 -34.632 1.00 84.88 102 SER A O 1
ATOM 817 N N . ARG A 1 103 ? 36.362 2.157 -34.573 1.00 83.19 103 ARG A N 1
ATOM 818 C CA . ARG A 1 103 ? 36.658 1.382 -35.783 1.00 83.19 103 ARG A CA 1
ATOM 819 C C . ARG A 1 103 ? 36.613 2.208 -37.063 1.00 83.19 103 ARG A C 1
ATOM 821 O O . ARG A 1 103 ? 37.406 1.945 -37.962 1.00 83.19 103 ARG A O 1
ATOM 828 N N . LEU A 1 104 ? 35.739 3.209 -37.146 1.00 82.25 104 LEU A N 1
ATOM 829 C CA . LEU A 1 104 ? 35.718 4.153 -38.269 1.00 82.25 104 LEU A CA 1
ATOM 830 C C . LEU A 1 104 ? 36.957 5.051 -38.316 1.00 82.25 104 LEU A C 1
ATOM 832 O O . LEU A 1 104 ? 37.272 5.574 -39.375 1.00 82.25 104 LEU A O 1
ATOM 836 N N . GLN A 1 105 ? 37.663 5.235 -37.201 1.00 82.50 105 GLN A N 1
ATOM 837 C CA . GLN A 1 105 ? 38.912 6.002 -37.155 1.00 82.50 105 GLN A CA 1
ATOM 838 C C . GLN A 1 105 ? 40.159 5.137 -37.410 1.00 82.50 105 GLN A C 1
ATOM 840 O O . GLN A 1 105 ? 41.269 5.664 -37.537 1.00 82.50 105 GLN A O 1
ATOM 845 N N . ASP A 1 106 ? 40.001 3.814 -37.514 1.00 85.25 106 ASP A N 1
ATOM 846 C CA . ASP A 1 106 ? 41.099 2.884 -37.753 1.00 85.25 106 ASP A CA 1
ATOM 847 C C . ASP A 1 106 ? 41.603 3.000 -39.201 1.00 85.25 106 ASP A C 1
ATOM 849 O O . ASP A 1 106 ? 41.025 2.474 -40.158 1.00 85.25 106 ASP A O 1
ATOM 853 N N . LYS A 1 107 ? 42.735 3.692 -39.362 1.00 80.50 107 LYS A N 1
ATOM 854 C CA . LYS A 1 107 ? 43.391 3.915 -40.659 1.00 80.50 107 LYS A CA 1
ATOM 855 C C . LYS A 1 107 ? 43.748 2.611 -41.375 1.00 80.50 107 LYS A C 1
ATOM 857 O O . LYS A 1 107 ? 43.813 2.601 -42.603 1.00 80.50 107 LYS A O 1
ATOM 862 N N . SER A 1 108 ? 43.987 1.523 -40.637 1.00 81.94 108 SER A N 1
ATOM 863 C CA . SER A 1 108 ? 44.305 0.224 -41.237 1.00 81.94 108 SER A CA 1
ATOM 864 C C . SER A 1 108 ? 43.086 -0.367 -41.94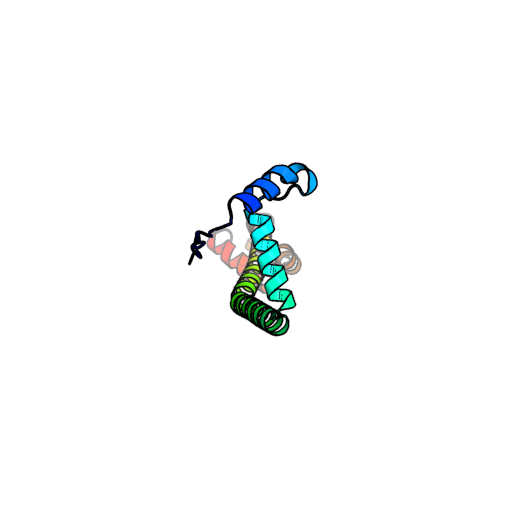3 1.00 81.94 108 SER A C 1
ATOM 866 O O . SER A 1 108 ? 43.195 -0.824 -43.079 1.00 81.94 108 SER A O 1
ATOM 868 N N . LEU A 1 109 ? 41.915 -0.248 -41.316 1.00 82.56 109 LEU A N 1
ATOM 869 C CA . LEU A 1 109 ? 40.647 -0.726 -41.843 1.00 82.56 109 LEU A CA 1
ATOM 870 C C . LEU A 1 109 ? 40.229 0.080 -43.078 1.00 82.56 109 LEU A C 1
ATOM 872 O O . LEU A 1 109 ? 39.935 -0.502 -44.117 1.00 82.56 109 LEU A O 1
ATOM 876 N N . ILE A 1 110 ? 40.307 1.413 -43.012 1.00 82.94 110 ILE A N 1
ATOM 877 C CA . ILE A 1 110 ? 40.036 2.293 -44.162 1.00 82.94 110 ILE A CA 1
ATOM 878 C C . ILE A 1 110 ? 40.985 1.985 -45.333 1.00 82.94 110 ILE A C 1
ATOM 880 O O . ILE A 1 110 ? 40.565 1.929 -46.487 1.00 82.94 110 ILE A O 1
ATOM 884 N N . SER A 1 111 ? 42.272 1.762 -45.049 1.00 82.94 111 SER A N 1
ATOM 885 C CA . SER A 1 111 ? 43.276 1.436 -46.068 1.00 82.94 111 SER A CA 1
ATOM 886 C C . SER A 1 111 ? 43.000 0.094 -46.753 1.00 82.94 111 SER A C 1
ATOM 888 O O . SER A 1 111 ? 43.131 0.005 -47.972 1.00 82.94 111 SER A O 1
ATOM 890 N N . MET A 1 112 ? 42.577 -0.935 -46.006 1.00 83.62 112 MET A N 1
ATOM 891 C CA . MET A 1 112 ? 42.152 -2.219 -46.585 1.00 83.62 112 MET A CA 1
ATOM 892 C C . MET A 1 112 ? 40.959 -2.032 -47.527 1.00 83.62 112 MET A C 1
ATOM 894 O O . MET A 1 112 ? 40.992 -2.505 -48.661 1.00 83.62 112 MET A O 1
ATOM 898 N N . MET A 1 113 ? 39.967 -1.250 -47.100 1.00 81.75 113 MET A N 1
ATOM 899 C CA . MET A 1 113 ? 38.754 -0.978 -47.873 1.00 81.75 113 MET A CA 1
ATOM 900 C C . MET A 1 113 ? 39.042 -0.219 -49.171 1.00 81.75 113 MET A C 1
ATOM 902 O O . MET A 1 113 ? 38.596 -0.636 -50.237 1.00 81.75 113 MET A O 1
ATOM 906 N N . ASN A 1 114 ? 39.871 0.827 -49.114 1.00 81.62 114 ASN A N 1
ATOM 907 C CA . ASN A 1 114 ? 40.303 1.578 -50.300 1.00 81.62 114 ASN A CA 1
ATOM 908 C C . ASN A 1 114 ? 41.143 0.733 -51.276 1.00 81.62 114 ASN A C 1
ATOM 910 O O . ASN A 1 114 ? 41.279 1.091 -52.443 1.00 81.62 114 ASN A O 1
ATOM 914 N N . ARG A 1 115 ? 41.718 -0.383 -50.811 1.00 84.69 115 ARG A N 1
ATOM 915 C CA . ARG A 1 115 ? 42.467 -1.348 -51.631 1.00 84.69 115 ARG A CA 1
ATOM 916 C C . ARG A 1 115 ? 41.604 -2.510 -52.134 1.00 84.69 115 ARG A C 1
ATOM 918 O O . ARG A 1 115 ? 42.143 -3.417 -52.759 1.00 84.69 115 ARG A O 1
ATOM 925 N N . GLY A 1 116 ? 40.299 -2.510 -51.850 1.00 76.81 116 GLY A N 1
ATOM 926 C CA . GLY A 1 116 ? 39.393 -3.604 -52.208 1.00 76.81 116 GLY A CA 1
ATOM 927 C C . GLY A 1 116 ? 39.635 -4.897 -51.422 1.00 76.81 116 GLY A C 1
ATOM 928 O O . GLY A 1 116 ? 39.202 -5.963 -51.851 1.00 76.81 116 GLY A O 1
ATOM 929 N N . VAL A 1 117 ? 40.338 -4.825 -50.289 1.00 84.56 117 VAL A N 1
ATOM 930 C CA . VAL A 1 117 ? 40.587 -5.970 -49.406 1.00 84.56 117 VAL A CA 1
ATOM 931 C C . VAL A 1 117 ? 39.483 -6.024 -48.359 1.00 84.56 117 VAL A C 1
ATOM 933 O O . VAL A 1 117 ? 39.311 -5.075 -47.595 1.00 84.56 117 VAL A O 1
ATOM 936 N N . GLU A 1 118 ? 38.748 -7.136 -48.305 1.00 81.75 118 GLU A N 1
ATOM 937 C CA . GLU A 1 118 ? 37.663 -7.297 -47.338 1.00 81.75 118 GLU A CA 1
ATOM 938 C C . GLU A 1 118 ? 38.203 -7.542 -45.915 1.00 81.75 118 GLU A C 1
ATOM 940 O O . GLU A 1 118 ? 38.958 -8.492 -45.687 1.00 81.75 118 GLU A O 1
ATOM 945 N N . PRO A 1 119 ? 37.806 -6.719 -44.927 1.00 82.38 119 PRO A N 1
ATOM 946 C CA . PRO A 1 119 ? 38.071 -6.987 -43.524 1.00 82.38 119 PRO A CA 1
ATOM 947 C C . PRO A 1 119 ? 37.334 -8.235 -43.038 1.00 82.38 119 PRO A C 1
ATOM 949 O O . PRO A 1 119 ? 36.326 -8.655 -43.605 1.00 82.38 119 PRO A O 1
ATOM 952 N N . SER A 1 120 ? 37.776 -8.779 -41.903 1.00 85.56 120 SER A N 1
ATOM 953 C CA . SER A 1 120 ? 37.033 -9.828 -41.196 1.00 85.56 120 SER A CA 1
ATOM 954 C C . SER A 1 120 ? 35.760 -9.247 -40.564 1.00 85.56 120 SER A C 1
ATOM 956 O O . SER A 1 120 ? 35.740 -8.880 -39.384 1.00 85.56 120 SER A O 1
ATOM 958 N N . TRP A 1 121 ? 34.695 -9.158 -41.363 1.00 85.00 121 TRP A N 1
ATOM 959 C CA . TRP A 1 121 ? 33.383 -8.673 -40.932 1.00 85.00 121 TRP A CA 1
ATOM 960 C C . TRP A 1 121 ? 32.803 -9.521 -39.803 1.00 85.00 121 TRP A C 1
ATOM 962 O O . TRP A 1 121 ? 32.209 -8.962 -38.887 1.00 85.00 121 TRP A O 1
ATOM 972 N N . ASP A 1 122 ? 33.092 -10.826 -39.796 1.00 83.12 122 ASP A N 1
ATOM 973 C CA . ASP A 1 122 ? 32.676 -11.764 -38.746 1.00 83.12 122 ASP A CA 1
ATOM 974 C C . ASP A 1 122 ? 33.210 -11.376 -37.361 1.00 83.12 122 ASP A C 1
ATOM 976 O O . ASP A 1 122 ? 32.521 -11.459 -36.347 1.00 83.12 122 ASP A O 1
ATOM 980 N N . ARG A 1 123 ? 34.444 -10.870 -37.303 1.00 81.06 123 ARG A N 1
ATOM 981 C CA . ARG A 1 123 ? 35.031 -10.382 -36.051 1.00 81.06 123 ARG A CA 1
ATOM 982 C C . ARG A 1 123 ? 34.575 -8.965 -35.712 1.00 81.06 123 ARG A C 1
ATOM 984 O O . ARG A 1 123 ? 34.584 -8.582 -34.542 1.00 81.06 123 ARG A O 1
ATO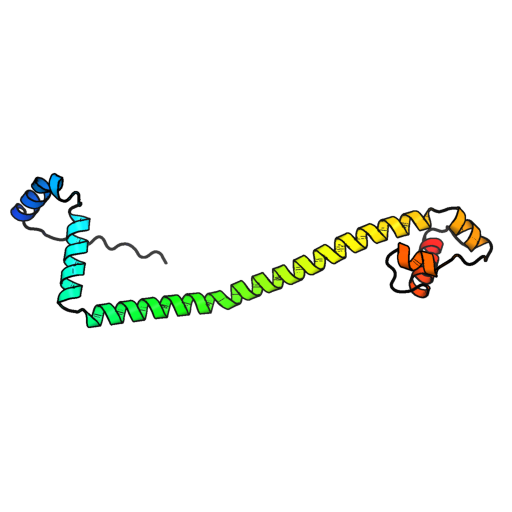M 991 N N . PHE A 1 124 ? 34.224 -8.183 -36.727 1.00 82.25 124 PHE A N 1
ATOM 992 C CA . PHE A 1 124 ? 33.783 -6.801 -36.593 1.00 82.25 124 PHE A CA 1
ATOM 993 C C . PHE A 1 124 ? 32.360 -6.714 -36.035 1.00 82.25 124 PHE A C 1
ATOM 995 O O . PHE A 1 124 ? 32.136 -5.982 -35.075 1.00 82.25 124 PHE A O 1
ATOM 1002 N N . TYR A 1 125 ? 31.413 -7.482 -36.582 1.00 84.25 125 TYR A N 1
ATOM 1003 C CA . TYR A 1 125 ? 30.004 -7.382 -36.194 1.00 84.25 125 TYR A CA 1
ATOM 1004 C C . TYR A 1 125 ? 29.800 -7.776 -34.725 1.00 84.25 125 TYR A C 1
ATOM 1006 O O . TYR A 1 125 ? 29.163 -7.036 -33.978 1.00 84.25 125 TYR A O 1
ATOM 1014 N N . PHE A 1 126 ? 30.453 -8.861 -34.286 1.00 82.62 126 PHE A N 1
ATOM 1015 C CA . PHE A 1 126 ? 30.422 -9.321 -32.898 1.00 82.62 126 PHE A CA 1
ATOM 1016 C C . PHE A 1 126 ? 30.994 -8.279 -31.929 1.00 82.62 126 PHE A C 1
ATOM 1018 O O . PHE A 1 126 ? 30.424 -8.013 -30.875 1.00 82.62 126 PHE A O 1
ATOM 1025 N N . LYS A 1 127 ? 32.117 -7.649 -32.297 1.00 83.00 127 LYS A N 1
ATOM 1026 C CA . LYS A 1 127 ? 32.782 -6.639 -31.462 1.00 83.00 127 LYS A CA 1
ATOM 1027 C C . LYS A 1 127 ? 32.084 -5.289 -31.438 1.00 83.00 127 LYS A C 1
ATOM 1029 O O . LYS A 1 127 ? 32.463 -4.475 -30.617 1.00 83.00 127 LYS A O 1
ATOM 1034 N N . CYS A 1 128 ? 31.153 -5.026 -32.343 1.00 81.62 128 CYS A N 1
ATOM 1035 C CA . CYS A 1 128 ? 30.476 -3.737 -32.457 1.00 81.62 128 CYS A CA 1
ATOM 1036 C C . CYS A 1 128 ? 28.957 -3.866 -32.260 1.00 81.62 128 CYS A C 1
ATOM 1038 O O . CYS A 1 128 ? 28.212 -2.946 -32.603 1.00 81.62 128 CYS A O 1
ATOM 1040 N N . GLY A 1 129 ? 28.497 -5.006 -31.732 1.00 83.31 129 GLY A N 1
ATOM 1041 C CA . GLY A 1 129 ? 27.099 -5.234 -31.363 1.00 83.31 129 GLY A CA 1
ATOM 1042 C C . GLY A 1 129 ? 26.129 -5.177 -32.539 1.00 83.31 129 GLY A C 1
ATOM 1043 O O . GLY A 1 129 ? 25.009 -4.708 -32.378 1.00 83.31 129 GLY A O 1
ATOM 1044 N N . PHE A 1 130 ? 26.567 -5.560 -33.737 1.00 84.88 130 PHE A N 1
ATOM 1045 C CA . PHE A 1 130 ? 25.670 -5.723 -34.884 1.00 84.88 130 PHE A CA 1
ATOM 1046 C C . PHE A 1 130 ? 25.012 -7.106 -34.837 1.00 84.88 130 PHE A C 1
ATOM 1048 O O . PHE A 1 130 ? 25.559 -8.040 -34.251 1.00 84.88 130 PHE A O 1
ATOM 1055 N N . GLN A 1 131 ? 23.857 -7.263 -35.478 1.00 84.81 131 GLN A N 1
ATOM 1056 C CA . GLN A 1 131 ? 23.139 -8.538 -35.539 1.00 84.81 131 GLN A CA 1
ATOM 1057 C C . GLN A 1 131 ? 23.718 -9.474 -36.607 1.00 84.81 131 GLN A C 1
ATOM 1059 O O . GLN A 1 131 ? 23.530 -10.687 -36.533 1.00 84.81 131 GLN A O 1
ATOM 1064 N N . SER A 1 132 ? 24.444 -8.938 -37.597 1.00 86.88 132 SER A N 1
ATOM 1065 C CA . SER A 1 132 ? 25.098 -9.739 -38.639 1.00 86.88 132 SER A CA 1
ATOM 1066 C C . SER A 1 132 ? 26.308 -9.049 -39.278 1.00 86.88 132 SER A C 1
ATOM 1068 O O . SER A 1 132 ? 26.424 -7.820 -39.277 1.00 86.88 132 SER A O 1
ATOM 1070 N N . SER A 1 133 ? 27.179 -9.840 -39.914 1.00 86.50 133 SER A N 1
ATOM 1071 C CA . SER A 1 133 ? 28.290 -9.345 -40.744 1.00 86.50 133 SER A CA 1
ATOM 1072 C C . SER A 1 133 ? 27.812 -8.452 -41.897 1.00 86.50 133 SER A C 1
ATOM 1074 O O . SER A 1 133 ? 28.478 -7.475 -42.237 1.00 86.50 133 SER A O 1
ATOM 1076 N N . ALA A 1 134 ? 26.642 -8.747 -42.474 1.00 87.50 134 ALA A N 1
ATOM 1077 C CA . ALA A 1 134 ? 26.052 -7.953 -43.552 1.00 87.50 134 ALA A CA 1
ATOM 1078 C C . ALA A 1 134 ? 25.620 -6.559 -43.069 1.00 87.50 134 ALA A C 1
ATOM 1080 O O . ALA A 1 134 ? 25.898 -5.557 -43.727 1.00 87.50 134 ALA A O 1
ATOM 1081 N N . GLU A 1 135 ? 24.994 -6.485 -41.893 1.00 85.94 135 GLU A N 1
ATOM 1082 C CA . GLU A 1 135 ? 24.596 -5.222 -41.269 1.00 85.94 135 GLU A CA 1
ATOM 1083 C C . GLU A 1 135 ? 25.814 -4.351 -40.943 1.00 85.94 135 GLU A C 1
ATOM 1085 O O . GLU A 1 135 ? 25.855 -3.178 -41.309 1.00 85.94 135 GLU A O 1
ATOM 1090 N N . ALA A 1 136 ? 26.843 -4.946 -40.336 1.00 87.62 136 ALA A N 1
ATOM 1091 C CA . ALA A 1 136 ? 28.095 -4.265 -40.031 1.00 87.62 136 ALA A CA 1
ATOM 1092 C C . ALA A 1 136 ? 28.774 -3.684 -41.281 1.00 87.62 136 ALA A C 1
ATOM 1094 O O . ALA A 1 136 ? 29.222 -2.535 -41.269 1.00 87.62 136 ALA A O 1
ATOM 1095 N N . LYS A 1 137 ? 28.826 -4.465 -42.368 1.00 89.00 137 LYS A N 1
ATOM 1096 C CA . LYS A 1 137 ? 29.396 -4.045 -43.655 1.00 89.00 137 LYS A CA 1
ATOM 1097 C C . LYS A 1 137 ? 28.626 -2.862 -44.241 1.00 89.00 137 LYS A C 1
ATOM 1099 O O . LYS A 1 137 ? 29.240 -1.869 -44.626 1.00 89.00 137 LYS A O 1
ATOM 1104 N N . ASN A 1 138 ? 27.296 -2.947 -44.276 1.00 89.00 138 ASN A N 1
ATOM 1105 C CA . ASN A 1 138 ? 26.438 -1.890 -44.815 1.00 89.00 138 ASN A CA 1
ATOM 1106 C C . ASN A 1 138 ? 26.550 -0.597 -44.002 1.00 89.00 138 ASN A C 1
ATOM 1108 O O . ASN A 1 138 ? 26.706 0.481 -44.575 1.00 89.00 138 ASN A O 1
ATOM 1112 N N . TRP A 1 139 ? 26.524 -0.708 -42.672 1.00 89.06 139 TRP A N 1
ATOM 1113 C CA . TRP A 1 139 ? 26.688 0.434 -41.779 1.00 89.06 139 TRP A CA 1
ATOM 1114 C C . TRP A 1 139 ? 28.052 1.104 -41.970 1.00 89.06 139 TRP A C 1
ATOM 1116 O O . TRP A 1 139 ? 28.119 2.320 -42.147 1.00 89.06 139 TRP A O 1
ATOM 1126 N N . PHE A 1 140 ? 29.135 0.317 -42.004 1.00 88.12 140 PHE A N 1
ATOM 1127 C CA . PHE A 1 140 ? 30.487 0.852 -42.150 1.00 88.12 140 PHE A CA 1
ATOM 1128 C C . PHE A 1 140 ? 30.664 1.581 -43.483 1.00 88.12 140 PHE A C 1
ATOM 1130 O O . PHE A 1 140 ? 31.177 2.694 -43.496 1.00 88.12 140 PHE A O 1
ATOM 1137 N N . TRP A 1 141 ? 30.208 0.994 -44.595 1.00 87.25 141 TRP A N 1
ATOM 1138 C CA . TRP A 1 141 ? 30.270 1.641 -45.908 1.00 87.25 141 TRP A CA 1
ATOM 1139 C C . TRP A 1 141 ? 29.465 2.935 -45.955 1.00 87.25 141 TRP A C 1
ATOM 1141 O O . TRP A 1 141 ? 29.989 3.960 -46.386 1.00 87.25 141 TRP A O 1
ATOM 1151 N N . SER A 1 142 ? 28.221 2.905 -45.475 1.00 87.81 142 SER A N 1
ATOM 1152 C CA . SER A 1 142 ? 27.355 4.084 -45.450 1.00 87.81 142 SER A CA 1
ATOM 1153 C C . SER A 1 142 ? 27.991 5.226 -44.654 1.00 87.81 142 SER A C 1
ATOM 1155 O O . SER A 1 142 ? 28.024 6.368 -45.110 1.00 87.81 142 SER A O 1
ATOM 1157 N N . GLU A 1 143 ? 28.525 4.928 -43.470 1.00 87.88 143 GLU A N 1
ATOM 1158 C CA . GLU A 1 143 ? 29.084 5.945 -42.581 1.00 87.88 143 GLU A CA 1
ATOM 1159 C C . GLU A 1 143 ? 30.474 6.419 -43.043 1.00 87.88 143 GLU A C 1
ATOM 1161 O O . GLU A 1 143 ? 30.785 7.608 -42.955 1.00 87.88 143 GLU A O 1
ATOM 1166 N N . ALA A 1 144 ? 31.291 5.533 -43.620 1.00 85.38 144 ALA A N 1
ATOM 1167 C CA . ALA A 1 144 ? 32.583 5.892 -44.199 1.00 85.38 144 ALA A CA 1
ATOM 1168 C C . ALA A 1 144 ? 32.435 6.753 -45.469 1.00 85.38 144 ALA A C 1
ATOM 1170 O O . ALA A 1 144 ? 33.194 7.710 -45.630 1.00 85.38 144 ALA A O 1
ATOM 1171 N N . MET A 1 145 ? 31.446 6.477 -46.331 1.00 85.81 145 MET A N 1
ATOM 1172 C CA . MET A 1 145 ? 31.122 7.324 -47.492 1.00 85.81 145 MET A CA 1
ATOM 1173 C C . MET A 1 145 ? 30.602 8.693 -47.052 1.00 85.81 145 MET A C 1
ATOM 1175 O O . MET A 1 145 ? 31.078 9.721 -47.527 1.00 85.81 145 MET A O 1
ATOM 1179 N N . LYS A 1 146 ? 29.677 8.724 -46.084 1.00 86.81 146 LYS A N 1
ATOM 1180 C CA . LYS A 1 146 ? 29.133 9.968 -45.518 1.00 86.81 146 LYS A CA 1
ATOM 1181 C C . LYS A 1 146 ? 30.223 10.875 -44.937 1.00 86.81 146 LYS A C 1
ATOM 1183 O O . LYS A 1 146 ? 30.116 12.094 -45.023 1.00 86.81 146 LYS A O 1
ATOM 1188 N N . ARG A 1 147 ? 31.275 10.285 -44.359 1.00 84.38 147 ARG A N 1
ATOM 1189 C CA . ARG A 1 147 ? 32.438 10.993 -43.794 1.00 84.38 147 ARG A CA 1
ATOM 1190 C C . ARG A 1 147 ? 33.576 11.221 -44.801 1.00 84.38 147 ARG A C 1
ATOM 1192 O O . ARG A 1 147 ? 34.595 11.793 -44.425 1.00 84.38 147 ARG A O 1
ATOM 1199 N N . GLY A 1 148 ? 33.433 10.777 -46.053 1.00 81.75 148 GLY A N 1
ATOM 1200 C CA . GLY A 1 148 ? 34.447 10.931 -47.104 1.00 81.75 148 GLY A CA 1
ATOM 1201 C C . GLY A 1 148 ? 35.740 10.135 -46.873 1.00 81.75 148 GLY A C 1
ATOM 1202 O O . GLY A 1 148 ? 36.794 10.518 -47.377 1.00 81.75 148 GLY A O 1
ATOM 1203 N N . LEU A 1 149 ? 35.686 9.057 -46.084 1.00 81.12 149 LEU A N 1
ATOM 1204 C CA . LEU A 1 149 ? 36.847 8.232 -45.712 1.00 81.12 149 LEU A CA 1
ATOM 1205 C C . LEU A 1 149 ? 37.191 7.172 -46.770 1.00 81.12 149 LEU A C 1
ATOM 1207 O O . LEU A 1 149 ? 38.336 6.724 -46.864 1.00 81.12 149 LEU A O 1
ATOM 1211 N N . VAL A 1 150 ? 36.196 6.782 -47.562 1.00 74.44 150 VAL A N 1
ATOM 1212 C CA . VAL A 1 150 ? 36.300 5.838 -48.679 1.00 74.44 150 VAL A CA 1
ATOM 1213 C C . VAL A 1 150 ? 35.651 6.465 -49.914 1.00 74.44 150 VAL A C 1
ATOM 1215 O O . VAL A 1 150 ? 34.717 7.259 -49.773 1.00 74.44 150 VAL A O 1
ATOM 1218 N N . LYS A 1 151 ? 36.193 6.166 -51.098 1.00 63.28 151 LYS A N 1
ATOM 1219 C CA . LYS A 1 151 ? 35.733 6.696 -52.392 1.00 63.28 151 LYS A CA 1
ATOM 1220 C C . LYS A 1 151 ? 34.904 5.677 -53.153 1.00 63.28 151 LYS A C 1
ATOM 1222 O O . LYS A 1 151 ? 35.250 4.480 -53.065 1.00 63.28 151 LYS A O 1
#

Foldseek 3Di:
DDPDPDPDDDDDDPVVVVVCVVCCVPVVDDPVRVVVVVVVVVCCVPPVPVVVVVVVVVVVVVVVVVVVCVVVVVVVVVVVVVVVVVVVVVVLLVQLVVQLVVCLPPPVCLVCVQVVHDDPLVVVCVRNVHPDSVRSVVVSVVVCVVVVSHD

Mean predicted aligned error: 16.95 Å

Solvent-accessible surface area (backbone atoms only — not comparable to full-atom values): 8768 Å² total; per-residue (Å²): 134,85,82,74,81,76,87,72,90,79,90,72,61,66,69,62,51,52,53,51,64,76,45,27,87,80,72,74,56,54,72,67,56,51,51,51,50,51,53,52,50,51,47,51,74,77,39,47,67,61,50,52,52,50,52,51,51,53,49,52,49,52,52,52,55,49,60,68,47,46,62,61,55,51,51,51,53,52,54,48,54,53,48,57,54,52,55,57,52,54,56,53,52,51,57,26,48,55,46,45,53,56,53,74,68,34,62,68,57,46,52,33,52,71,68,75,42,82,73,69,39,71,65,45,9,68,69,33,70,41,96,35,43,68,56,37,50,53,51,49,51,56,52,32,45,74,69,65,69,48,133

pLDDT: mean 82.4, std 12.88, range [35.56, 95.88]